Protein AF-A0A353GMZ2-F1 (afdb_monomer_lite)

Foldseek 3Di:
DDEAEQDWCQVVQDDPPNDGPHQWYWHAPVVVVVVVQVVCVVVVNRPPPDDDDQDLLNPRIDIDPDGPNDDPVRVVVRVVVSVCVNVVVWDADPDPDPGTD

Radius of gyration: 16.53 Å; chains: 1; bounding box: 42×35×41 Å

Sequence (101 aa):
WIIGVDVDQYSDGVYDGTKSVILTSSMKKVDEAAYDMVKAVKSNKFPGGKVLTFNAKNNGIGIPAKNPNLSAAVQSQVQSVFKKLQSGAIKVSDQRGSLLK

Structure (mmCIF, N/CA/C/O backbone):
data_AF-A0A353GMZ2-F1
#
_entry.id   AF-A0A353GMZ2-F1
#
loop_
_atom_site.group_PDB
_atom_site.id
_atom_site.type_symbol
_atom_site.label_atom_id
_atom_site.label_alt_id
_atom_site.label_comp_id
_atom_site.label_asym_id
_atom_site.label_entity_id
_atom_site.label_seq_id
_atom_site.pdbx_PDB_ins_code
_atom_site.Cartn_x
_atom_site.Cartn_y
_atom_site.Cartn_z
_atom_site.occupancy
_atom_site.B_iso_or_equiv
_atom_site.auth_seq_id
_atom_site.auth_comp_id
_atom_site.auth_asym_id
_atom_site.auth_atom_id
_atom_site.pdbx_PDB_model_num
ATOM 1 N N . TRP A 1 1 ? -16.737 6.945 8.137 1.00 96.94 1 TRP A N 1
ATOM 2 C CA . TRP A 1 1 ? -15.456 6.297 7.807 1.00 96.94 1 TRP A CA 1
ATOM 3 C C . TRP A 1 1 ? -15.161 6.484 6.336 1.00 96.94 1 TRP A C 1
ATOM 5 O O . TRP A 1 1 ? -16.088 6.422 5.538 1.00 96.94 1 TRP A O 1
ATOM 15 N N . ILE A 1 2 ? -13.894 6.701 6.003 1.00 98.19 2 ILE A N 1
ATOM 16 C CA . ILE A 1 2 ? -13.363 6.783 4.638 1.00 98.19 2 ILE A CA 1
ATOM 17 C C . ILE A 1 2 ? -12.200 5.786 4.533 1.00 98.19 2 ILE A C 1
ATOM 19 O O . ILE A 1 2 ? -11.519 5.538 5.527 1.00 98.19 2 ILE A O 1
ATOM 23 N N . ILE A 1 3 ? -11.982 5.197 3.358 1.00 98.56 3 ILE A N 1
ATOM 24 C CA . ILE A 1 3 ? -10.768 4.428 3.055 1.00 98.56 3 ILE A CA 1
ATOM 25 C C . ILE A 1 3 ? -9.926 5.278 2.105 1.00 98.56 3 ILE A C 1
ATOM 27 O O . ILE A 1 3 ? -10.418 5.661 1.045 1.00 98.56 3 ILE A O 1
ATOM 31 N N . GLY A 1 4 ? -8.697 5.598 2.508 1.00 98.56 4 GLY A N 1
ATOM 32 C CA . GLY A 1 4 ? -7.752 6.366 1.700 1.00 98.56 4 GLY A CA 1
ATOM 33 C C . GLY A 1 4 ? -7.140 5.555 0.555 1.00 98.56 4 GLY A C 1
ATOM 34 O O . GLY A 1 4 ? -7.355 4.343 0.444 1.00 98.56 4 GLY A O 1
ATOM 35 N N . VAL A 1 5 ? -6.344 6.204 -0.290 1.00 98.44 5 VAL A N 1
ATOM 36 C CA . VAL A 1 5 ? -5.649 5.581 -1.425 1.00 98.44 5 VAL A CA 1
ATOM 37 C C . VAL A 1 5 ? -4.281 6.219 -1.658 1.00 98.44 5 VAL A C 1
ATOM 39 O O . VAL A 1 5 ? -4.020 7.336 -1.220 1.00 98.44 5 VAL A O 1
ATOM 42 N N . ASP A 1 6 ? -3.418 5.484 -2.359 1.00 97.56 6 ASP A N 1
ATOM 43 C CA . ASP A 1 6 ? -2.051 5.837 -2.748 1.00 97.56 6 ASP A CA 1
ATOM 44 C C . ASP A 1 6 ? -1.074 5.917 -1.567 1.00 97.56 6 ASP A C 1
ATOM 46 O O . ASP A 1 6 ? -0.128 5.129 -1.507 1.00 97.56 6 ASP A O 1
ATOM 50 N N . VAL A 1 7 ? -1.338 6.782 -0.591 1.00 97.44 7 VAL A N 1
ATOM 51 C CA . VAL A 1 7 ? -0.500 7.015 0.593 1.00 97.44 7 VAL A CA 1
ATOM 52 C C . VAL A 1 7 ? -1.245 6.697 1.893 1.00 97.44 7 VAL A C 1
ATOM 54 O O . VAL A 1 7 ? -2.431 6.364 1.886 1.00 97.44 7 VAL A O 1
ATOM 57 N N . ASP A 1 8 ? -0.546 6.776 3.028 1.00 97.88 8 ASP A N 1
ATOM 58 C CA . ASP A 1 8 ? -1.183 6.637 4.337 1.00 97.88 8 ASP A CA 1
ATOM 59 C C . ASP A 1 8 ? -1.840 7.963 4.718 1.00 97.88 8 ASP A C 1
ATOM 61 O O . ASP A 1 8 ? -1.175 8.890 5.172 1.00 97.88 8 ASP A O 1
ATOM 65 N N . GLN A 1 9 ? -3.152 8.042 4.512 1.00 98.44 9 GLN A N 1
ATOM 66 C CA . GLN A 1 9 ? -3.922 9.264 4.721 1.00 98.44 9 GLN A CA 1
ATOM 67 C C . GLN A 1 9 ? -4.455 9.419 6.151 1.00 98.44 9 GLN A C 1
ATOM 69 O O . GLN A 1 9 ? -5.300 10.280 6.383 1.00 98.44 9 GLN A O 1
ATOM 74 N N . TYR A 1 10 ? -4.021 8.607 7.128 1.00 98.12 10 TYR A N 1
ATOM 75 C CA . TYR A 1 10 ? -4.573 8.689 8.488 1.00 98.12 10 TYR A CA 1
ATOM 76 C C . TYR A 1 10 ? -4.509 10.114 9.060 1.00 98.12 10 TYR A C 1
ATOM 78 O O . TYR A 1 10 ? -5.500 10.581 9.629 1.00 98.12 10 TYR A O 1
ATOM 86 N N . SER A 1 11 ? -3.380 10.811 8.878 1.00 97.06 11 SER A N 1
ATOM 87 C CA . SER A 1 11 ? -3.176 12.198 9.323 1.00 97.06 11 SER A CA 1
ATOM 88 C C . SER A 1 11 ? -4.129 13.191 8.663 1.00 97.06 11 SER A C 1
ATOM 90 O O . SER A 1 11 ? -4.599 14.111 9.326 1.00 97.06 11 SER A O 1
ATOM 92 N N . ASP A 1 12 ? -4.447 12.983 7.387 1.00 97.81 12 ASP A N 1
ATOM 93 C CA . ASP A 1 12 ? -5.258 13.902 6.581 1.00 97.81 12 ASP A CA 1
ATOM 94 C C . ASP A 1 12 ? -6.715 13.928 7.061 1.00 97.81 12 ASP A C 1
ATOM 96 O O . ASP A 1 12 ? -7.425 14.916 6.893 1.00 97.81 12 ASP A O 1
ATOM 100 N N . GLY A 1 13 ? -7.168 12.830 7.673 1.00 97.62 13 GLY A N 1
ATOM 101 C CA . GLY A 1 13 ? -8.515 12.691 8.214 1.00 97.62 13 GLY A CA 1
ATOM 102 C C . GLY A 1 13 ? -8.663 13.023 9.695 1.00 97.62 13 GLY A C 1
ATOM 103 O O . GLY A 1 13 ? -9.730 12.741 10.247 1.00 97.62 13 GLY A O 1
ATOM 104 N N . VAL A 1 14 ? -7.623 13.538 10.362 1.00 98.00 14 VAL A N 1
ATOM 105 C CA . VAL A 1 14 ? -7.686 13.873 11.792 1.00 98.00 14 VAL A CA 1
ATOM 106 C C . VAL A 1 14 ? -8.649 15.038 12.017 1.00 98.00 14 VAL A C 1
ATOM 108 O O . VAL A 1 14 ? -8.479 16.109 11.446 1.00 98.00 14 VAL A O 1
ATOM 111 N N . TYR A 1 15 ? -9.652 14.836 12.874 1.00 96.69 15 TYR A N 1
ATOM 112 C CA . TYR A 1 15 ? -10.699 15.835 13.145 1.00 96.69 15 TYR A CA 1
ATOM 113 C C . TYR A 1 15 ? -10.856 16.196 14.629 1.00 96.69 15 TYR A C 1
ATOM 115 O O . TYR A 1 15 ? -11.543 17.158 14.956 1.00 96.69 15 TYR A O 1
ATOM 123 N N . ASP A 1 16 ? -10.238 15.437 15.535 1.00 94.38 16 ASP A N 1
ATOM 124 C CA . ASP A 1 16 ? -10.327 15.646 16.988 1.00 94.38 16 ASP A CA 1
ATOM 125 C C . ASP A 1 16 ? -9.001 15.249 17.649 1.00 94.38 16 ASP A C 1
ATOM 127 O O . ASP A 1 16 ? -8.931 14.278 18.405 1.00 94.38 16 ASP A O 1
ATOM 131 N N . GLY A 1 17 ? -7.921 15.932 17.243 1.00 90.19 17 GLY A N 1
ATOM 132 C CA . GLY A 1 17 ? -6.538 15.785 17.726 1.00 90.19 17 GLY A CA 1
ATOM 133 C C . GLY A 1 17 ? -5.873 14.431 17.440 1.00 90.19 17 GLY A C 1
ATOM 134 O O . GLY A 1 17 ? -4.800 14.368 16.853 1.00 90.19 17 GLY A O 1
ATOM 135 N N . THR A 1 18 ? -6.513 13.338 17.846 1.00 88.88 18 THR A N 1
ATOM 136 C CA . THR A 1 18 ? -6.048 11.950 17.746 1.00 88.88 18 THR A CA 1
ATOM 137 C C . THR A 1 18 ? -6.989 11.053 16.938 1.00 88.88 18 THR A C 1
ATOM 139 O O . THR A 1 18 ? -6.545 10.036 16.397 1.00 88.88 18 THR A O 1
ATOM 142 N N . LYS A 1 19 ? -8.276 11.413 16.816 1.00 96.81 19 LYS A N 1
ATOM 143 C CA . LYS A 1 19 ? -9.250 10.646 16.022 1.00 96.81 19 LYS A CA 1
ATOM 144 C C . LYS A 1 19 ? -9.176 11.038 14.555 1.00 96.81 19 LYS A C 1
ATOM 146 O O . LYS A 1 19 ? -9.165 12.226 14.234 1.00 96.81 19 LYS A O 1
ATOM 151 N N . SER A 1 20 ? -9.201 10.032 13.687 1.00 98.38 20 SER A N 1
ATOM 152 C CA . SER A 1 20 ? -9.250 10.197 12.235 1.00 98.38 20 SER A CA 1
ATOM 153 C C . SER A 1 20 ? -10.478 9.518 11.640 1.00 98.38 20 SER A C 1
ATOM 155 O O . SER A 1 20 ? -10.856 8.431 12.076 1.00 98.38 20 SER A O 1
ATOM 157 N N . VAL A 1 21 ? -11.089 10.136 10.625 1.00 98.44 21 VAL A N 1
ATOM 158 C CA . VAL A 1 21 ? -12.197 9.544 9.849 1.00 98.44 21 VAL A CA 1
ATOM 159 C C . VAL A 1 21 ? -11.718 8.445 8.886 1.00 98.44 21 VAL A C 1
ATOM 161 O O . VAL A 1 21 ? -12.537 7.700 8.333 1.00 98.44 21 VAL A O 1
ATOM 164 N N . ILE A 1 22 ? -10.402 8.328 8.687 1.00 98.69 22 ILE A N 1
ATOM 165 C CA . ILE A 1 22 ? -9.769 7.368 7.781 1.00 98.69 22 ILE A CA 1
ATOM 166 C C . ILE A 1 22 ? -9.636 6.025 8.492 1.00 98.69 22 ILE A C 1
ATOM 168 O O . ILE A 1 22 ? -8.878 5.873 9.446 1.00 98.69 22 ILE A O 1
ATOM 172 N N . LEU A 1 23 ? -10.389 5.031 8.028 1.00 98.56 23 LEU A N 1
ATOM 173 C CA . LEU A 1 23 ? -10.384 3.682 8.589 1.00 98.56 23 LEU A CA 1
ATOM 174 C C . LEU A 1 23 ? -9.047 2.971 8.321 1.00 98.56 23 LEU A C 1
ATOM 176 O O . LEU A 1 23 ? -8.481 2.335 9.205 1.00 98.56 23 LEU A O 1
ATOM 180 N N . THR A 1 24 ? -8.568 3.075 7.083 1.00 98.62 24 THR A N 1
ATOM 181 C CA . THR A 1 24 ? -7.280 2.583 6.569 1.00 98.62 24 THR A CA 1
ATOM 182 C C . THR A 1 24 ? -7.062 3.200 5.179 1.00 98.62 24 THR A C 1
ATOM 184 O O . THR A 1 24 ? -7.917 3.957 4.715 1.00 98.62 24 THR A O 1
ATOM 187 N N . SER A 1 25 ? -5.970 2.859 4.496 1.00 98.69 25 SER A N 1
ATOM 188 C CA . SER A 1 25 ? -5.684 3.315 3.131 1.00 98.69 25 SER A CA 1
ATOM 189 C C . SER A 1 25 ? -5.256 2.151 2.237 1.00 98.69 25 SER A C 1
ATOM 191 O O . SER A 1 25 ? -4.497 1.283 2.659 1.00 98.69 25 SER A O 1
ATOM 193 N N . SER A 1 26 ? -5.721 2.124 0.989 1.00 98.06 26 SER A N 1
ATOM 194 C CA . SER A 1 26 ? -5.199 1.228 -0.047 1.00 98.06 26 SER A CA 1
ATOM 195 C C . SER A 1 26 ? -3.903 1.816 -0.609 1.00 98.06 26 SER A C 1
ATOM 197 O O . SER A 1 26 ? -3.920 2.559 -1.591 1.00 98.06 26 SER A O 1
ATOM 199 N N . MET A 1 27 ? -2.780 1.483 0.022 1.00 98.31 27 MET A N 1
ATOM 200 C CA . MET A 1 27 ? -1.450 1.967 -0.345 1.00 98.31 27 MET A CA 1
ATOM 201 C C . MET A 1 27 ? -1.064 1.518 -1.756 1.00 98.31 27 MET A C 1
ATOM 203 O O . MET A 1 27 ? -1.168 0.332 -2.087 1.00 98.31 27 MET A O 1
ATOM 207 N N . LYS A 1 28 ? -0.519 2.449 -2.542 1.00 97.88 28 LYS A N 1
ATOM 208 C CA . LYS A 1 28 ? 0.114 2.197 -3.838 1.00 97.88 28 LYS A CA 1
ATOM 209 C C . LYS A 1 28 ? 1.537 2.741 -3.782 1.00 97.88 28 LYS A C 1
ATOM 211 O O . LYS A 1 28 ? 1.733 3.948 -3.704 1.00 97.88 28 LYS A O 1
ATOM 216 N N . LYS A 1 29 ? 2.532 1.857 -3.837 1.00 96.56 29 LYS A N 1
ATOM 217 C CA . LYS A 1 29 ? 3.958 2.177 -3.642 1.00 96.56 29 LYS A CA 1
ATOM 218 C C . LYS A 1 29 ? 4.598 2.871 -4.852 1.00 96.56 29 LYS A C 1
ATOM 220 O O . LYS A 1 29 ? 5.576 2.397 -5.428 1.00 96.56 29 LYS A O 1
ATOM 225 N N . VAL A 1 30 ? 3.990 3.970 -5.301 1.00 96.31 30 VAL A N 1
ATOM 226 C CA . VAL A 1 30 ? 4.462 4.766 -6.445 1.00 96.31 30 VAL A CA 1
ATOM 227 C C . VAL A 1 30 ? 5.813 5.413 -6.137 1.00 96.31 30 VAL A C 1
ATOM 229 O O . VAL A 1 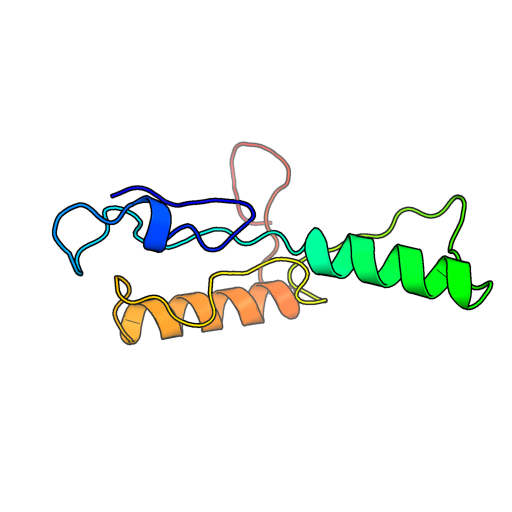30 ? 6.642 5.541 -7.032 1.00 96.31 30 VAL A O 1
ATOM 232 N N . ASP A 1 31 ? 6.047 5.769 -4.876 1.00 94.69 31 ASP A N 1
ATOM 233 C CA . ASP A 1 31 ? 7.319 6.264 -4.354 1.00 94.69 31 ASP A CA 1
ATOM 234 C C . ASP A 1 31 ? 8.457 5.254 -4.555 1.00 94.69 31 ASP A C 1
ATOM 236 O O . ASP A 1 31 ? 9.485 5.593 -5.144 1.00 94.69 31 ASP A O 1
ATOM 240 N N . GLU A 1 32 ? 8.252 4.000 -4.148 1.00 95.25 32 GLU A N 1
ATOM 241 C CA . GLU A 1 32 ? 9.234 2.925 -4.328 1.00 95.25 32 GLU A CA 1
ATOM 242 C C . GLU A 1 32 ? 9.462 2.635 -5.816 1.00 95.25 32 GLU A C 1
ATOM 244 O O . GLU A 1 32 ? 10.606 2.557 -6.266 1.00 95.25 32 GLU A O 1
ATOM 249 N N . ALA A 1 33 ? 8.387 2.574 -6.610 1.00 96.06 33 ALA A N 1
ATOM 250 C CA . ALA A 1 33 ? 8.490 2.373 -8.053 1.00 96.06 33 ALA A CA 1
ATOM 251 C C . ALA A 1 33 ? 9.299 3.492 -8.738 1.00 96.06 33 ALA A C 1
ATOM 253 O O . ALA A 1 33 ? 10.171 3.212 -9.561 1.00 96.06 33 ALA A O 1
ATOM 254 N N . ALA A 1 34 ? 9.048 4.758 -8.392 1.00 96.94 34 ALA A N 1
ATOM 255 C CA . ALA A 1 34 ? 9.788 5.894 -8.934 1.00 96.94 34 ALA A CA 1
ATOM 256 C C . ALA A 1 34 ? 11.265 5.861 -8.511 1.00 96.94 34 ALA A C 1
ATOM 258 O O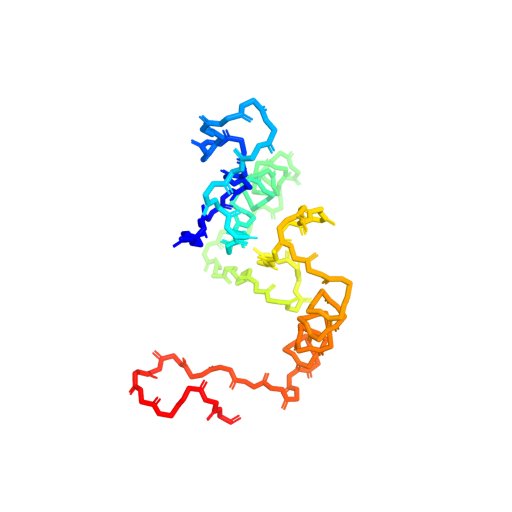 . ALA A 1 34 ? 12.153 6.031 -9.353 1.00 96.94 34 ALA A O 1
ATOM 259 N N . TYR A 1 35 ? 11.535 5.589 -7.231 1.00 97.12 35 TYR A N 1
ATOM 260 C CA . TYR A 1 35 ? 12.892 5.464 -6.702 1.00 97.12 35 TYR A CA 1
ATOM 261 C C . TYR A 1 35 ? 13.684 4.368 -7.425 1.00 97.12 35 TYR A C 1
ATOM 263 O O . TYR A 1 35 ? 14.812 4.602 -7.874 1.00 97.12 35 TYR A O 1
ATOM 271 N N . ASP A 1 36 ? 13.081 3.193 -7.599 1.00 96.00 36 ASP A N 1
ATOM 272 C CA . ASP A 1 36 ? 13.706 2.067 -8.284 1.00 96.00 36 ASP A CA 1
ATOM 273 C C . ASP A 1 36 ? 14.035 2.396 -9.741 1.00 96.00 36 ASP A C 1
ATOM 275 O O . ASP A 1 36 ? 15.102 2.014 -10.229 1.00 96.00 36 ASP A O 1
ATOM 279 N N . MET A 1 37 ? 13.180 3.153 -10.437 1.00 97.12 37 MET A N 1
ATOM 280 C CA . MET A 1 37 ? 13.456 3.573 -11.814 1.00 97.12 37 MET A CA 1
ATOM 281 C C . MET A 1 37 ? 14.614 4.568 -11.891 1.00 97.12 37 MET A C 1
ATOM 283 O O . MET A 1 37 ? 15.509 4.389 -12.720 1.00 97.12 37 MET A O 1
ATOM 287 N N . VAL A 1 38 ? 14.667 5.561 -10.998 1.00 98.19 38 VAL A N 1
ATOM 288 C CA . VAL A 1 38 ? 15.803 6.498 -10.919 1.00 98.19 38 VAL A CA 1
ATOM 289 C C . VAL A 1 38 ? 17.104 5.744 -10.625 1.00 98.19 38 VAL A C 1
ATOM 291 O O . VAL A 1 38 ? 18.131 5.973 -11.271 1.00 98.19 38 VAL A O 1
ATOM 294 N N . LYS A 1 39 ? 17.066 4.782 -9.698 1.00 98.19 39 LYS A N 1
ATOM 295 C CA . LYS A 1 39 ? 18.206 3.917 -9.372 1.00 98.19 39 LYS A CA 1
ATOM 296 C C . LYS A 1 39 ? 18.625 3.035 -10.553 1.00 98.19 39 LYS A C 1
ATOM 298 O O . LYS A 1 39 ? 19.824 2.856 -10.791 1.00 98.19 39 LYS A O 1
ATOM 303 N N . ALA A 1 40 ? 17.673 2.502 -11.315 1.00 98.06 40 ALA A N 1
ATOM 304 C CA . ALA A 1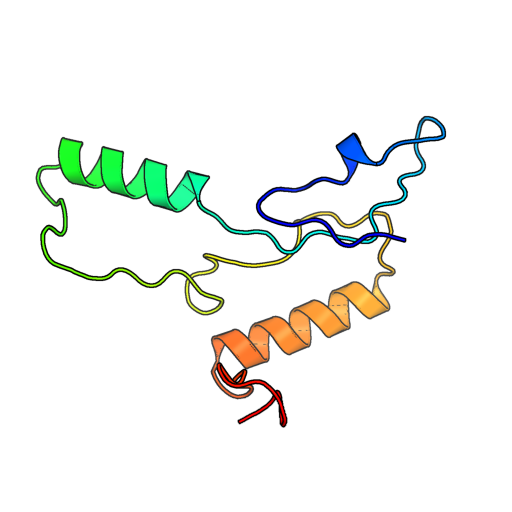 40 ? 17.942 1.701 -12.505 1.00 98.06 40 ALA A CA 1
ATOM 305 C C . ALA A 1 40 ? 18.602 2.534 -13.614 1.00 98.06 40 ALA A C 1
ATOM 307 O O . ALA A 1 40 ? 19.577 2.077 -14.206 1.00 98.06 40 ALA A O 1
ATOM 308 N N . VAL A 1 41 ? 18.154 3.774 -13.844 1.00 98.19 41 VAL A N 1
ATOM 309 C CA . VAL A 1 41 ? 18.816 4.710 -14.773 1.00 98.19 41 VAL A CA 1
ATOM 310 C C . VAL A 1 41 ? 20.246 4.994 -14.322 1.00 98.19 41 VAL A C 1
ATOM 312 O O . VAL A 1 41 ? 21.179 4.795 -15.096 1.00 98.19 41 VAL A O 1
ATOM 315 N N . LYS A 1 42 ? 20.444 5.372 -13.050 1.00 98.44 42 LYS A N 1
ATOM 316 C CA . LYS A 1 42 ? 21.778 5.670 -12.497 1.00 98.44 42 LYS A CA 1
ATOM 317 C C . LYS A 1 42 ? 22.751 4.492 -12.621 1.00 98.44 42 LYS A C 1
ATOM 319 O O . LYS A 1 42 ? 23.948 4.698 -12.778 1.00 98.44 42 LYS A O 1
ATOM 324 N N . SER A 1 43 ? 22.244 3.264 -12.538 1.00 98.19 43 SER A N 1
ATOM 325 C CA . SER A 1 43 ? 23.038 2.036 -12.675 1.00 98.19 43 SER A CA 1
ATOM 326 C C . SER A 1 43 ? 23.094 1.479 -14.103 1.00 98.19 43 SER A C 1
ATOM 328 O O . SER A 1 43 ? 23.602 0.377 -14.293 1.00 98.19 43 SER A O 1
ATOM 330 N N . ASN A 1 44 ? 22.588 2.220 -15.098 1.00 98.00 44 ASN A N 1
ATOM 331 C CA . ASN A 1 44 ? 22.503 1.819 -16.506 1.00 98.00 44 ASN A CA 1
ATOM 332 C C . ASN A 1 44 ? 21.770 0.476 -16.735 1.00 98.00 44 ASN A C 1
ATOM 334 O O . ASN A 1 44 ? 22.090 -0.288 -17.641 1.00 98.00 44 ASN A O 1
ATOM 338 N N . LYS A 1 45 ? 20.785 0.176 -15.880 1.00 98.00 45 LYS A N 1
ATOM 339 C CA . LYS A 1 45 ? 19.945 -1.037 -15.881 1.00 98.00 45 LYS A CA 1
ATOM 340 C C . LYS A 1 45 ? 18.466 -0.719 -16.113 1.00 98.00 45 LYS A C 1
ATOM 342 O O . LYS A 1 45 ? 17.597 -1.505 -15.737 1.00 98.00 45 LYS A O 1
ATOM 347 N N . PHE A 1 46 ? 18.160 0.447 -16.678 1.00 98.00 46 PHE A N 1
ATOM 348 C CA . PHE A 1 46 ? 16.780 0.863 -16.899 1.00 98.00 46 PHE A CA 1
ATOM 349 C C . PHE A 1 46 ? 16.056 -0.114 -17.848 1.00 98.00 46 PHE A C 1
ATOM 351 O O . PHE A 1 46 ? 16.525 -0.331 -18.968 1.00 98.00 46 PHE A O 1
ATOM 358 N N . PRO A 1 47 ? 14.920 -0.711 -17.441 1.00 96.94 47 PRO A N 1
ATOM 359 C CA . PRO A 1 47 ? 14.218 -1.721 -18.231 1.00 96.94 47 PRO A CA 1
ATOM 360 C C . PRO A 1 47 ? 13.319 -1.082 -19.304 1.00 96.94 4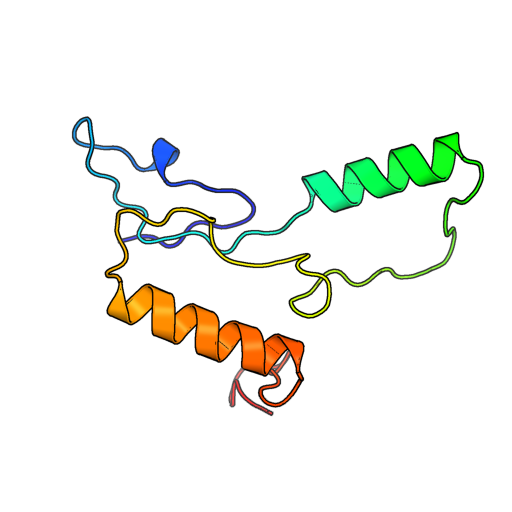7 PRO A C 1
ATOM 362 O O . PRO A 1 47 ? 12.105 -1.285 -19.317 1.00 96.94 47 PRO A O 1
ATOM 365 N N . GLY A 1 48 ? 13.913 -0.302 -20.211 1.00 97.25 48 GLY A N 1
ATOM 366 C CA . GLY A 1 48 ? 13.196 0.365 -21.300 1.00 97.25 48 GLY A CA 1
ATOM 367 C C . GLY A 1 48 ? 12.385 -0.613 -22.159 1.00 97.25 48 GLY A C 1
ATOM 368 O O . GLY A 1 48 ? 12.827 -1.727 -22.440 1.00 97.25 48 GLY A O 1
ATOM 369 N N . GLY A 1 49 ? 11.173 -0.208 -22.548 1.00 97.62 49 GLY A N 1
ATOM 370 C CA . GLY A 1 49 ? 10.261 -1.024 -23.359 1.00 97.62 49 GLY A CA 1
ATOM 371 C C . GLY A 1 49 ? 9.569 -2.173 -22.615 1.00 97.62 49 GLY A C 1
ATOM 372 O O . GLY A 1 49 ? 8.844 -2.942 -23.242 1.00 97.62 49 GLY A O 1
ATOM 373 N N . LYS A 1 50 ? 9.761 -2.313 -21.295 1.00 97.31 50 LYS A N 1
ATOM 374 C CA . LYS A 1 50 ? 9.098 -3.347 -20.486 1.00 97.31 50 LYS A CA 1
ATOM 375 C C . LYS A 1 50 ? 7.961 -2.771 -19.650 1.00 97.31 50 LYS A C 1
ATOM 377 O O . LYS A 1 50 ? 8.079 -1.694 -19.074 1.00 97.31 50 LYS A O 1
ATOM 382 N N . VAL A 1 51 ? 6.892 -3.551 -19.512 1.00 96.62 51 VAL A N 1
ATOM 383 C CA . VAL A 1 51 ? 5.849 -3.307 -18.511 1.00 96.62 51 VAL A CA 1
ATOM 384 C C . VAL A 1 51 ? 6.291 -3.932 -17.194 1.00 96.62 51 VAL A C 1
ATOM 386 O O . VAL A 1 51 ? 6.532 -5.137 -17.117 1.00 96.62 51 VAL A O 1
ATOM 389 N N . LEU A 1 52 ? 6.384 -3.114 -16.149 1.00 95.69 52 LEU A N 1
ATOM 390 C CA . LEU A 1 52 ? 6.626 -3.575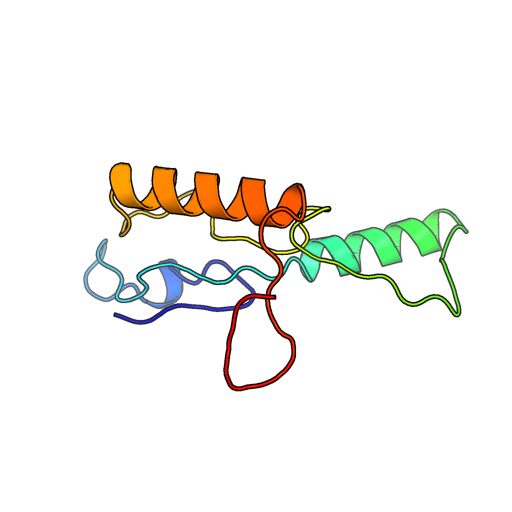 -14.786 1.00 95.69 52 LEU A CA 1
ATOM 391 C C . LEU A 1 52 ? 5.302 -3.594 -14.024 1.00 95.69 52 LEU A C 1
ATOM 393 O O . LEU A 1 52 ? 4.551 -2.623 -14.052 1.00 95.69 52 LEU A O 1
ATOM 397 N N . THR A 1 53 ? 5.010 -4.703 -13.347 1.00 95.50 53 THR A N 1
ATOM 398 C CA . THR A 1 53 ? 3.787 -4.850 -12.547 1.00 95.50 53 THR A CA 1
ATOM 399 C C . THR A 1 53 ? 4.127 -4.821 -11.064 1.00 95.50 53 THR A C 1
ATOM 401 O O . THR A 1 53 ? 4.909 -5.640 -10.585 1.00 95.50 53 THR A O 1
ATOM 404 N N . PHE A 1 54 ? 3.488 -3.913 -10.332 1.00 95.75 54 PHE A N 1
ATOM 405 C CA . PHE A 1 54 ? 3.598 -3.764 -8.883 1.00 95.75 54 PHE A CA 1
ATOM 406 C C . PHE A 1 54 ? 2.266 -4.178 -8.256 1.00 95.75 54 PHE A C 1
ATOM 408 O O . PHE A 1 54 ? 1.225 -3.597 -8.550 1.00 95.75 54 PHE A O 1
ATOM 415 N N . ASN A 1 55 ? 2.273 -5.252 -7.473 1.00 95.94 55 ASN A N 1
ATOM 416 C CA . ASN A 1 55 ? 1.079 -5.903 -6.941 1.00 95.94 55 ASN A CA 1
ATOM 417 C C . ASN A 1 55 ? 1.371 -6.536 -5.567 1.00 95.94 55 ASN A C 1
ATOM 419 O O . ASN A 1 55 ? 2.419 -6.306 -4.970 1.00 95.94 55 ASN A O 1
ATOM 423 N N . ALA A 1 56 ? 0.453 -7.357 -5.050 1.00 96.56 56 ALA A N 1
ATOM 424 C CA . ALA A 1 56 ? 0.642 -8.009 -3.753 1.00 96.56 56 ALA A CA 1
ATOM 425 C C . ALA A 1 56 ? 1.912 -8.883 -3.698 1.00 96.56 56 ALA A C 1
ATOM 427 O O . ALA A 1 56 ? 2.598 -8.895 -2.678 1.00 96.56 56 ALA A O 1
ATOM 428 N N . LYS A 1 57 ? 2.263 -9.585 -4.789 1.00 95.94 57 LYS A N 1
ATOM 429 C CA . LYS A 1 57 ? 3.390 -10.538 -4.824 1.00 95.94 57 LYS A CA 1
ATOM 430 C C . LYS A 1 57 ? 4.740 -9.879 -4.557 1.00 95.94 57 LYS A C 1
ATOM 432 O O . LYS A 1 57 ? 5.608 -10.518 -3.976 1.00 95.94 57 LYS A O 1
ATOM 437 N N . ASN A 1 58 ? 4.912 -8.629 -4.981 1.00 95.12 58 ASN A N 1
ATOM 438 C CA . ASN A 1 58 ? 6.126 -7.846 -4.745 1.00 95.12 58 ASN A CA 1
ATOM 439 C C . ASN A 1 58 ? 5.911 -6.700 -3.749 1.00 95.12 58 ASN A C 1
ATOM 441 O O . ASN A 1 58 ? 6.731 -5.794 -3.695 1.00 95.12 58 ASN A O 1
ATOM 445 N N . ASN A 1 59 ? 4.833 -6.746 -2.959 1.00 95.75 59 ASN A N 1
ATOM 446 C CA . ASN A 1 59 ? 4.480 -5.721 -1.973 1.00 95.75 59 ASN A CA 1
ATOM 447 C C . ASN A 1 59 ? 4.308 -4.304 -2.553 1.00 95.75 59 ASN A C 1
ATOM 449 O O . ASN A 1 59 ? 4.327 -3.332 -1.805 1.00 95.75 59 ASN A O 1
ATOM 453 N N . GLY A 1 60 ? 4.074 -4.171 -3.864 1.00 96.94 60 GLY A N 1
ATOM 454 C CA . GLY A 1 60 ? 3.838 -2.877 -4.513 1.00 96.94 60 GLY A CA 1
ATOM 455 C C . GLY A 1 60 ? 2.506 -2.213 -4.132 1.00 96.94 60 GLY A C 1
ATOM 456 O O . GLY A 1 60 ? 2.256 -1.060 -4.484 1.00 96.94 60 GLY A O 1
ATOM 457 N N . ILE A 1 61 ? 1.648 -2.943 -3.417 1.00 97.38 61 ILE A N 1
ATOM 458 C CA . ILE A 1 61 ? 0.388 -2.478 -2.830 1.00 97.38 61 ILE A CA 1
ATOM 459 C C . ILE A 1 61 ? 0.214 -3.077 -1.432 1.00 97.38 61 ILE A C 1
ATOM 461 O O . ILE A 1 61 ? 0.804 -4.114 -1.118 1.00 97.38 61 ILE A O 1
ATOM 465 N N . GLY A 1 62 ? -0.642 -2.471 -0.612 1.00 97.25 62 GLY A N 1
ATOM 466 C CA . GLY A 1 62 ? -0.986 -2.990 0.712 1.00 97.25 62 GLY A CA 1
ATOM 467 C C . GLY A 1 62 ? -1.882 -2.039 1.501 1.00 97.25 62 GLY A C 1
ATOM 468 O O . GLY A 1 62 ? -2.498 -1.145 0.932 1.00 97.25 62 GLY A O 1
ATOM 469 N N . ILE A 1 63 ? -1.925 -2.220 2.818 1.00 98.25 63 ILE A N 1
ATOM 470 C CA . ILE A 1 63 ? -2.442 -1.220 3.765 1.00 98.25 63 ILE A CA 1
ATOM 471 C C . ILE A 1 63 ? -1.274 -0.666 4.601 1.00 98.25 63 ILE A C 1
ATOM 473 O O . ILE A 1 63 ? -0.206 -1.289 4.597 1.00 98.25 63 ILE A O 1
ATOM 477 N N . PRO A 1 64 ? -1.421 0.471 5.309 1.00 97.62 64 PRO A N 1
ATOM 478 C CA . PRO A 1 64 ? -0.377 0.996 6.184 1.00 97.62 64 PRO A CA 1
ATOM 479 C C . PRO A 1 64 ? 0.173 -0.044 7.166 1.00 97.62 64 PRO A C 1
ATOM 481 O O . PRO A 1 64 ? -0.537 -0.957 7.587 1.00 97.62 64 PRO A O 1
ATOM 484 N N . ALA A 1 65 ? 1.430 0.108 7.589 1.00 93.94 65 ALA A N 1
ATOM 485 C CA . ALA A 1 65 ? 2.026 -0.777 8.596 1.00 93.94 65 ALA A CA 1
ATOM 486 C C . ALA A 1 65 ? 1.378 -0.610 9.984 1.00 93.94 65 ALA A C 1
ATOM 488 O O . ALA A 1 65 ? 1.367 -1.541 10.786 1.00 93.94 65 ALA A O 1
ATOM 489 N N . LYS A 1 66 ? 0.829 0.578 10.265 1.00 95.69 66 LYS A N 1
ATOM 490 C CA . LYS A 1 66 ? 0.073 0.891 11.479 1.00 95.69 66 LYS A CA 1
ATOM 491 C C . LYS A 1 66 ? -1.324 1.344 11.075 1.00 95.69 66 LYS A C 1
ATOM 493 O O . LYS A 1 66 ? -1.454 2.275 10.297 1.00 95.69 66 LYS A O 1
ATOM 498 N N . ASN A 1 67 ? -2.358 0.714 11.627 1.00 97.69 67 ASN A N 1
ATOM 499 C CA . ASN A 1 67 ? -3.753 1.075 11.361 1.00 97.69 67 ASN A CA 1
ATOM 500 C C . ASN A 1 67 ? -4.485 1.304 12.690 1.00 97.69 67 ASN A C 1
ATOM 502 O O . ASN A 1 67 ? -5.090 0.362 13.204 1.00 97.69 67 ASN A O 1
ATOM 506 N N . PRO A 1 68 ? -4.432 2.518 13.271 1.00 97.00 68 PRO A N 1
ATOM 507 C CA . PRO A 1 68 ? -4.999 2.786 14.598 1.00 97.00 68 PRO A CA 1
ATOM 508 C C . PRO A 1 68 ? -6.506 2.515 14.696 1.00 97.00 68 PRO A C 1
ATOM 510 O O . PRO A 1 68 ? -6.999 2.148 15.757 1.00 97.00 68 PRO A O 1
ATOM 513 N N . ASN A 1 69 ? -7.222 2.647 13.577 1.00 98.06 69 ASN A N 1
ATOM 514 C CA . ASN A 1 69 ? -8.665 2.428 13.494 1.00 98.06 69 ASN A CA 1
ATOM 515 C C . ASN A 1 69 ? -9.062 0.972 13.177 1.00 98.06 69 ASN A C 1
ATOM 517 O O . ASN A 1 69 ? -10.252 0.672 13.092 1.00 98.06 69 ASN A O 1
ATOM 521 N N . LEU A 1 70 ? -8.101 0.051 13.013 1.00 98.19 70 LEU A N 1
ATOM 522 C CA . LEU A 1 70 ? -8.376 -1.374 12.807 1.00 98.19 70 LEU A CA 1
ATOM 523 C C . LEU A 1 70 ? -8.036 -2.184 14.059 1.00 98.19 70 LEU A C 1
ATOM 525 O O . LEU A 1 70 ? -6.915 -2.137 14.566 1.00 98.19 70 LEU A O 1
ATOM 529 N N . SER A 1 71 ? -8.977 -3.012 14.513 1.00 98.25 71 SER A N 1
ATOM 530 C CA . SER A 1 71 ? -8.724 -3.959 15.602 1.00 98.25 71 SER A CA 1
ATOM 531 C C . SER A 1 71 ? -7.680 -5.011 15.208 1.00 98.25 71 SER A C 1
ATOM 533 O O . SER A 1 71 ? -7.503 -5.326 14.029 1.00 98.25 71 SER A O 1
ATOM 535 N N . ALA A 1 72 ? -7.022 -5.618 16.200 1.00 97.56 72 ALA A N 1
ATOM 536 C CA . ALA A 1 72 ? -6.040 -6.679 15.960 1.00 97.56 72 ALA A CA 1
ATOM 537 C C . ALA A 1 72 ? -6.633 -7.873 15.183 1.00 97.56 72 ALA A C 1
ATOM 539 O O . ALA A 1 72 ? -5.977 -8.432 14.304 1.00 97.56 72 ALA A O 1
ATOM 540 N N . ALA A 1 73 ? -7.895 -8.226 15.456 1.00 98.25 73 ALA A N 1
ATOM 541 C CA . ALA A 1 73 ? -8.601 -9.289 14.742 1.00 98.25 73 ALA A CA 1
ATOM 542 C C . ALA A 1 73 ? -8.769 -8.962 13.247 1.00 98.25 73 ALA A C 1
ATOM 544 O O . ALA A 1 73 ? -8.468 -9.797 12.393 1.00 98.25 73 ALA A O 1
ATOM 545 N N . VAL A 1 74 ? -9.175 -7.728 12.923 1.00 98.25 74 VAL A N 1
ATOM 546 C CA . VAL A 1 74 ? -9.316 -7.274 11.531 1.00 98.25 74 VAL A CA 1
ATOM 547 C C . VAL A 1 74 ? -7.958 -7.228 10.833 1.00 98.25 74 VAL A C 1
ATOM 549 O O . VAL A 1 74 ? -7.833 -7.732 9.719 1.00 98.25 74 VAL A O 1
ATOM 552 N N . GLN A 1 75 ? -6.921 -6.703 11.492 1.00 97.62 75 GLN A N 1
ATOM 553 C CA . GLN A 1 75 ? -5.566 -6.673 10.931 1.00 97.62 75 GLN A CA 1
ATOM 554 C C . GLN A 1 75 ? -5.044 -8.084 10.614 1.00 97.62 75 GLN A C 1
ATOM 556 O O . GLN A 1 75 ? -4.498 -8.311 9.534 1.00 97.62 75 GLN A O 1
ATOM 561 N N . SER A 1 76 ? -5.280 -9.051 11.506 1.00 97.75 76 SER A N 1
ATOM 562 C CA . SER A 1 76 ? -4.922 -10.458 11.285 1.00 97.75 76 SER A CA 1
ATOM 563 C C . SER A 1 76 ? -5.643 -11.056 10.070 1.00 97.75 76 SER A C 1
ATOM 565 O O . SER A 1 76 ? -5.021 -11.696 9.216 1.00 97.75 76 SER A O 1
ATOM 567 N N . GLN A 1 77 ? -6.946 -10.796 9.924 1.00 98.25 77 GLN A N 1
ATOM 568 C CA . GLN A 1 77 ? -7.717 -11.292 8.786 1.00 98.25 77 GLN A CA 1
ATOM 569 C C . GLN A 1 77 ? -7.276 -10.658 7.461 1.00 98.25 77 GLN A C 1
ATOM 571 O O . GLN A 1 77 ? -7.114 -11.375 6.471 1.00 98.25 77 GLN A O 1
ATOM 576 N N . VAL A 1 78 ? -7.004 -9.350 7.443 1.00 97.69 78 VAL A N 1
ATOM 577 C CA . VAL A 1 78 ? -6.449 -8.669 6.262 1.00 97.69 78 VAL A CA 1
ATOM 578 C C . VAL A 1 78 ? -5.090 -9.258 5.889 1.00 97.69 78 VAL A C 1
ATOM 580 O O . VAL A 1 78 ? -4.867 -9.578 4.723 1.00 97.69 78 VAL A O 1
ATOM 583 N N . GLN A 1 79 ? -4.204 -9.486 6.863 1.00 97.12 79 GLN A N 1
ATOM 584 C CA . GLN A 1 79 ? -2.897 -10.093 6.608 1.00 97.12 79 GLN A CA 1
ATOM 585 C C . GLN A 1 79 ? -3.023 -11.524 6.061 1.00 97.12 79 GLN A C 1
ATOM 587 O O . GLN A 1 79 ? -2.280 -11.912 5.158 1.00 97.12 79 GLN A O 1
ATOM 592 N N . SER A 1 80 ? -3.981 -12.307 6.565 1.00 98.00 80 SER A N 1
ATOM 593 C CA . SER A 1 80 ? -4.287 -13.646 6.048 1.00 98.00 80 SER A CA 1
ATOM 594 C C . SER A 1 80 ? -4.739 -13.604 4.583 1.00 98.00 80 SER A C 1
ATOM 596 O O . SER A 1 80 ? -4.223 -14.352 3.749 1.00 98.00 80 SER A O 1
ATOM 598 N N . VAL A 1 81 ? -5.644 -12.684 4.231 1.00 97.44 81 VAL A N 1
ATOM 599 C CA . VAL A 1 81 ? -6.086 -12.478 2.840 1.00 97.44 81 VAL A CA 1
ATOM 600 C C . VAL A 1 81 ? -4.934 -11.993 1.960 1.00 97.44 81 VAL A C 1
ATOM 602 O O . VAL A 1 81 ? -4.754 -12.512 0.860 1.00 97.44 81 VAL A O 1
ATOM 605 N N . PHE A 1 82 ? -4.099 -11.071 2.443 1.00 97.56 82 PHE A N 1
ATOM 606 C CA . PHE A 1 82 ? -2.942 -10.574 1.698 1.00 97.56 82 PHE A CA 1
ATOM 607 C C . PHE A 1 82 ? -1.944 -11.694 1.374 1.00 97.56 82 PHE A C 1
ATOM 609 O O . PHE A 1 82 ? -1.510 -11.817 0.231 1.00 97.56 82 PHE A O 1
ATOM 616 N N . LYS A 1 83 ? -1.673 -12.602 2.321 1.00 98.12 83 LYS A N 1
ATOM 617 C CA . LYS A 1 83 ? -0.857 -13.808 2.073 1.00 98.12 83 LYS A CA 1
ATOM 618 C C . LYS A 1 83 ? -1.479 -14.735 1.019 1.00 98.12 83 LYS A C 1
ATOM 620 O O . LYS A 1 83 ? -0.768 -15.325 0.200 1.00 98.12 83 LYS A O 1
ATOM 625 N N . LYS A 1 84 ? -2.809 -14.857 0.988 1.00 97.88 84 LYS A N 1
ATOM 626 C CA . LYS A 1 84 ? -3.514 -15.615 -0.062 1.00 97.88 84 LYS A CA 1
ATOM 627 C C . LYS A 1 84 ? -3.428 -14.933 -1.433 1.00 97.88 84 LYS A C 1
ATOM 629 O O . LYS A 1 84 ? -3.279 -15.628 -2.433 1.00 97.88 84 LYS A O 1
ATOM 634 N N . LEU A 1 85 ? -3.452 -13.600 -1.489 1.00 97.00 85 LEU A N 1
ATOM 635 C CA . LEU A 1 85 ? -3.196 -12.839 -2.720 1.00 97.00 85 LEU A CA 1
ATOM 636 C C . LEU A 1 85 ? -1.749 -13.023 -3.205 1.00 97.00 85 LEU A C 1
ATOM 638 O O . LEU A 1 85 ? -1.516 -13.248 -4.390 1.00 97.00 85 LEU A O 1
ATOM 642 N N . GLN A 1 86 ? -0.777 -12.990 -2.289 1.00 97.31 86 GLN A N 1
ATOM 643 C CA . GLN A 1 86 ? 0.644 -13.199 -2.591 1.00 97.31 86 GLN A CA 1
ATOM 644 C C . GLN A 1 86 ? 0.923 -14.593 -3.159 1.00 97.31 86 GLN A C 1
ATOM 646 O O . GLN A 1 86 ? 1.593 -14.728 -4.184 1.00 97.31 86 GLN A O 1
ATOM 651 N N . SER A 1 87 ? 0.368 -15.630 -2.529 1.00 97.38 87 SER A N 1
ATOM 652 C CA . SER A 1 87 ? 0.476 -17.012 -3.019 1.00 97.38 87 SER A CA 1
ATOM 653 C C . SER A 1 87 ? -0.343 -17.268 -4.289 1.00 97.38 87 SER A C 1
ATOM 655 O O . SER A 1 87 ? -0.086 -18.235 -5.000 1.00 97.38 87 SER A O 1
ATOM 657 N N . GLY A 1 88 ? -1.308 -16.400 -4.610 1.00 95.94 88 GLY A N 1
ATOM 658 C CA . GLY A 1 88 ? -2.235 -16.585 -5.725 1.00 95.94 88 GLY A CA 1
ATOM 659 C C . GLY A 1 88 ? -3.370 -17.572 -5.438 1.00 95.94 88 GLY A C 1
ATOM 660 O O . GLY A 1 88 ? -4.091 -17.925 -6.369 1.00 95.94 88 GLY A O 1
ATOM 661 N N . ALA A 1 89 ? -3.536 -17.994 -4.179 1.00 96.75 89 ALA A N 1
ATOM 662 C CA . ALA A 1 89 ? -4.681 -18.779 -3.712 1.00 96.75 89 ALA A CA 1
ATOM 663 C C . ALA A 1 89 ? -5.995 -17.981 -3.771 1.00 96.75 89 ALA A C 1
ATOM 665 O O . ALA A 1 89 ? -7.064 -18.562 -3.910 1.00 96.75 89 ALA A O 1
ATOM 666 N N . ILE A 1 90 ? -5.908 -16.650 -3.670 1.00 95.44 90 ILE A N 1
ATOM 667 C CA . ILE A 1 90 ? -6.983 -15.729 -4.044 1.00 95.44 90 ILE A CA 1
ATOM 668 C C . ILE A 1 90 ? -6.514 -14.941 -5.263 1.00 95.44 90 ILE A C 1
ATOM 670 O O . ILE A 1 90 ? -5.416 -14.380 -5.262 1.00 95.44 90 ILE A O 1
ATOM 674 N N . LYS A 1 91 ? -7.367 -14.858 -6.283 1.00 93.94 91 LYS A N 1
ATOM 67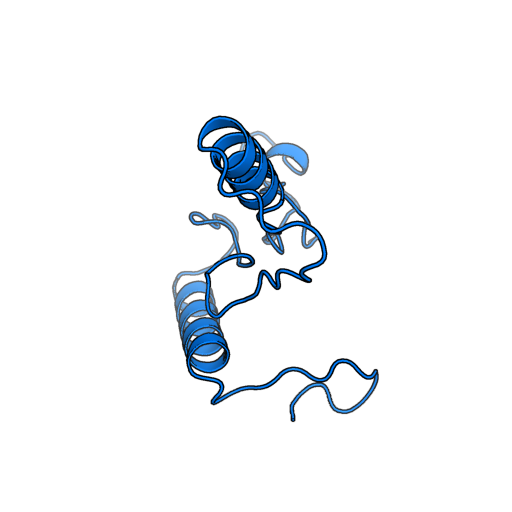5 C CA . LYS A 1 91 ? -7.179 -13.977 -7.435 1.00 93.94 91 LYS A CA 1
ATOM 676 C C . LYS A 1 91 ? -8.347 -13.010 -7.512 1.00 93.94 91 LYS A C 1
ATOM 678 O O . LYS A 1 91 ? -9.500 -13.417 -7.421 1.00 93.94 91 LYS A O 1
ATOM 683 N N . VAL A 1 92 ? -8.035 -11.729 -7.672 1.00 93.38 92 VAL A N 1
ATOM 684 C CA . VAL A 1 92 ? -9.049 -10.682 -7.817 1.00 93.38 92 VAL A CA 1
ATOM 685 C C . VAL A 1 92 ? -9.376 -10.523 -9.296 1.00 93.38 92 VAL A C 1
ATOM 687 O O . VAL A 1 92 ? -8.476 -10.520 -10.141 1.00 93.38 92 VAL A O 1
ATOM 690 N N . SER A 1 93 ? -10.663 -10.426 -9.611 1.00 93.38 93 SER A N 1
ATOM 691 C CA . SER A 1 93 ? -11.114 -10.133 -10.964 1.00 93.38 93 SER A CA 1
ATOM 692 C C . SER A 1 93 ? -10.807 -8.686 -11.339 1.00 93.38 93 SER A C 1
ATOM 694 O O . SER A 1 93 ? -11.025 -7.766 -10.559 1.00 93.38 93 SER A O 1
ATOM 696 N N . ASP A 1 94 ? -10.320 -8.496 -12.558 1.00 90.81 94 ASP A N 1
ATOM 697 C CA . ASP A 1 94 ? -10.164 -7.197 -13.217 1.00 90.81 94 ASP A CA 1
ATOM 698 C C . ASP A 1 94 ? -11.471 -6.718 -13.873 1.00 90.81 94 ASP A C 1
ATOM 700 O O . ASP A 1 94 ? -11.542 -5.598 -14.370 1.00 90.81 94 ASP A O 1
ATOM 704 N N . GLN A 1 95 ? -12.510 -7.557 -13.860 1.00 90.81 95 GLN A N 1
ATOM 705 C CA . GLN A 1 95 ? -13.840 -7.251 -14.371 1.00 90.81 95 GLN A CA 1
ATOM 706 C C . GLN A 1 95 ? -14.816 -7.017 -13.218 1.00 90.81 95 GLN A C 1
ATOM 708 O O . GLN A 1 95 ? -14.794 -7.716 -12.201 1.00 90.81 95 GLN A O 1
ATOM 713 N N . ARG A 1 96 ? -15.727 -6.061 -13.407 1.00 84.00 96 ARG A N 1
ATOM 714 C CA . ARG A 1 96 ? -16.833 -5.806 -12.477 1.00 84.00 96 ARG A CA 1
ATOM 715 C C . ARG A 1 96 ? -17.777 -7.019 -12.452 1.00 84.00 96 ARG A C 1
ATOM 717 O O . ARG A 1 96 ? -18.151 -7.515 -13.508 1.00 84.00 96 ARG A O 1
ATOM 724 N N . GLY A 1 97 ? -18.183 -7.483 -11.268 1.00 84.38 97 GLY A N 1
ATOM 725 C CA . GLY A 1 97 ? -19.042 -8.668 -11.114 1.00 84.38 97 GLY A CA 1
ATOM 726 C C . GLY A 1 97 ? -18.525 -9.594 -10.017 1.00 84.38 97 GLY A C 1
ATOM 727 O O . GLY A 1 97 ? -18.251 -9.123 -8.916 1.00 84.38 97 GLY A O 1
ATOM 728 N N . SER A 1 98 ? -18.370 -10.893 -10.306 1.00 84.56 98 SER A N 1
ATOM 729 C CA . SER A 1 98 ? -17.678 -11.810 -9.387 1.00 84.56 98 SER A CA 1
ATOM 730 C C . SER A 1 98 ? -16.242 -11.331 -9.176 1.00 84.56 98 SER A C 1
ATOM 732 O O . SER A 1 98 ? -15.424 -11.362 -10.094 1.00 84.56 98 SER A O 1
ATOM 734 N N . LEU A 1 99 ? -15.952 -10.850 -7.967 1.00 82.44 99 LEU A N 1
ATOM 735 C CA . LEU A 1 99 ? -14.687 -10.184 -7.653 1.00 82.44 99 LEU A CA 1
ATOM 736 C C . LEU A 1 99 ? -13.541 -11.165 -7.385 1.00 82.44 99 LEU A C 1
ATOM 738 O O . LEU A 1 99 ? -12.389 -10.740 -7.347 1.00 82.44 99 LEU A O 1
ATOM 742 N N . LEU A 1 100 ? -13.840 -12.457 -7.219 1.00 82.00 100 LEU A N 1
ATOM 743 C CA . LEU A 1 100 ? -12.856 -13.518 -7.022 1.00 82.00 100 LEU A CA 1
ATOM 744 C C . LEU A 1 100 ? -12.877 -14.482 -8.214 1.00 82.00 100 LEU A C 1
ATOM 746 O O . LEU A 1 100 ? -13.954 -14.840 -8.700 1.00 82.00 100 LEU A O 1
ATOM 750 N N . LYS A 1 101 ? -11.682 -14.853 -8.678 1.00 74.12 101 LYS A N 1
ATOM 751 C CA . LYS A 1 101 ? -11.424 -15.810 -9.763 1.00 74.12 101 LYS A CA 1
ATOM 752 C C . LYS A 1 101 ? -10.895 -17.128 -9.214 1.00 74.12 101 LYS A C 1
ATOM 754 O O . LYS A 1 101 ? -10.083 -17.072 -8.260 1.00 74.12 101 LYS A O 1
#

Secondary structure (DSSP, 8-state):
-EEEEES--TGGGEEETTEESEEEEEEE-HHHHHHHHHHHHHTT---TT-----SGGGTSEE--S--TTS-HHHHHHHHHHHHHHHHTSS-B-SSSS--B-

pLDDT: mean 96.0, std 4.07, range [74.12, 98.69]